Protein AF-A0A5A7QJN7-F1 (afdb_monomer_lite)

pLDDT: mean 82.33, std 23.65, range [30.86, 98.81]

Secondary structure (DSSP, 8-state):
---------------PPPP-PPPPP----------------------PPP--EEETTEEESSS-EE-SSGGGSSHHHHHHHHHTT-SEEEEEEE-S--TT----SS-EEEEESSGGG-TTSPEEEEEE---S--S-HHHHHHHHHHHHHH-TTSEEEEEE---S-HHHHHHHHHHHHTTT-

InterPro domains:
  IPR013785 Aldolase-type TIM barrel [G3DSA:3.20.20.70] (51-181)

Sequence (181 aa):
MASLKLTTQISTSAAEFPAAGPRRRPNFGGPGKNRVGFRVYATQPDAGPDLSVTVNGLKMPNPFVIGSGPPGTNYKVMKRAFDDGWGAVIAKTVSLDAEKVINVTPRYAKLRAEANGSALGQVIGWQNIELISDRPLETMLKEFKQLKEEYPDRILIASIMEEYNKAAWEELIDRVEQTGV

Radius of gyration: 26.99 Å; chains: 1; bounding box: 65×85×47 Å

Structure (mmCIF, N/CA/C/O backbone):
data_AF-A0A5A7QJN7-F1
#
_entry.id   AF-A0A5A7QJN7-F1
#
loop_
_atom_site.group_PDB
_atom_site.id
_atom_site.type_symbol
_atom_site.label_atom_id
_atom_site.label_alt_id
_atom_site.label_comp_id
_atom_site.label_asym_id
_atom_site.label_entity_id
_atom_site.label_seq_id
_atom_site.pdbx_PDB_ins_code
_atom_site.Cartn_x
_atom_site.Cartn_y
_atom_site.Cartn_z
_atom_site.occupancy
_atom_site.B_iso_or_equiv
_atom_site.auth_seq_id
_atom_site.auth_comp_id
_atom_site.auth_asym_id
_atom_site.auth_atom_id
_atom_site.pdbx_PDB_model_num
ATOM 1 N N . MET A 1 1 ? 2.430 -69.186 -2.163 1.00 37.12 1 MET A N 1
ATOM 2 C CA . MET A 1 1 ? 2.216 -68.002 -1.301 1.00 37.12 1 MET A CA 1
ATOM 3 C C . MET A 1 1 ? 1.382 -66.981 -2.059 1.00 37.12 1 MET A C 1
ATOM 5 O O . MET A 1 1 ? 1.346 -67.043 -3.279 1.00 37.12 1 MET A O 1
ATOM 9 N N . ALA A 1 2 ? 0.655 -66.154 -1.313 1.00 33.41 2 ALA A N 1
ATOM 10 C CA . ALA A 1 2 ? -0.601 -65.498 -1.665 1.00 33.41 2 ALA A CA 1
ATOM 11 C C . ALA A 1 2 ? -0.607 -64.589 -2.911 1.00 33.41 2 ALA A C 1
ATOM 13 O O . ALA A 1 2 ? 0.300 -63.796 -3.141 1.00 33.41 2 ALA A O 1
ATOM 14 N N . SER A 1 3 ? -1.725 -64.673 -3.636 1.00 31.39 3 SER A N 1
ATOM 15 C CA . SER A 1 3 ? -2.252 -63.669 -4.561 1.00 31.39 3 SER A CA 1
ATOM 16 C C . SER A 1 3 ? -3.197 -62.750 -3.788 1.00 31.39 3 SER A C 1
ATOM 18 O O . SER A 1 3 ? -4.095 -63.253 -3.117 1.00 31.39 3 SER A O 1
ATOM 20 N N . LEU A 1 4 ? -3.062 -61.433 -3.944 1.00 30.86 4 LEU A N 1
ATOM 21 C CA . LEU A 1 4 ? -4.115 -60.473 -3.614 1.00 30.86 4 LEU A CA 1
ATOM 22 C C . LEU A 1 4 ? -4.097 -59.358 -4.672 1.00 30.86 4 LEU A C 1
ATOM 24 O O . LEU A 1 4 ? -3.187 -58.534 -4.709 1.00 30.86 4 LEU A O 1
ATOM 28 N N . LYS A 1 5 ? -5.083 -59.372 -5.575 1.00 31.92 5 LYS A N 1
ATOM 29 C CA . LYS A 1 5 ? -5.367 -58.274 -6.506 1.00 31.92 5 LYS A CA 1
ATOM 30 C C . LYS A 1 5 ? -6.444 -57.405 -5.862 1.00 31.92 5 LYS A C 1
ATOM 32 O O . LYS A 1 5 ? -7.541 -57.892 -5.608 1.00 31.92 5 LYS A O 1
ATOM 37 N N . LEU A 1 6 ? -6.115 -56.148 -5.578 1.00 35.72 6 LEU A N 1
ATOM 38 C CA . LEU A 1 6 ? -7.054 -55.170 -5.040 1.00 35.72 6 LEU A CA 1
ATOM 39 C C . LEU A 1 6 ? -7.879 -54.593 -6.201 1.00 35.72 6 LEU A C 1
ATOM 41 O O . LEU A 1 6 ? -7.346 -53.925 -7.085 1.00 35.72 6 LEU A O 1
ATOM 45 N N . THR A 1 7 ? -9.171 -54.905 -6.223 1.00 35.00 7 THR A N 1
ATOM 46 C CA . THR A 1 7 ? -10.152 -54.333 -7.148 1.00 35.00 7 THR A CA 1
ATOM 47 C C . THR A 1 7 ? -10.656 -53.019 -6.561 1.00 35.00 7 THR A C 1
ATOM 49 O O . THR A 1 7 ? -11.400 -53.029 -5.584 1.00 35.00 7 THR A O 1
ATOM 52 N N . THR A 1 8 ? -10.272 -51.884 -7.141 1.00 37.50 8 THR A N 1
ATOM 53 C CA . THR A 1 8 ? -10.861 -50.590 -6.775 1.00 37.50 8 THR A CA 1
ATOM 54 C C . THR A 1 8 ? -12.151 -50.398 -7.568 1.00 37.50 8 THR A C 1
ATOM 56 O O . THR A 1 8 ? -12.127 -50.247 -8.788 1.00 37.50 8 THR A O 1
ATOM 59 N N . GLN A 1 9 ? -13.288 -50.448 -6.871 1.00 33.81 9 GLN A N 1
ATOM 60 C CA . GLN A 1 9 ? -14.601 -50.104 -7.411 1.00 33.81 9 GLN A CA 1
ATOM 61 C C . GLN A 1 9 ? -14.647 -48.606 -7.734 1.00 33.81 9 GLN A C 1
ATOM 63 O O . GLN A 1 9 ? -14.519 -47.762 -6.849 1.00 33.81 9 GLN A O 1
ATOM 68 N N . ILE A 1 10 ? -14.848 -48.278 -9.008 1.00 36.16 10 ILE A N 1
ATOM 69 C CA . ILE A 1 10 ? -15.217 -46.931 -9.441 1.00 36.16 10 ILE A CA 1
ATOM 70 C C . ILE A 1 10 ? -16.722 -46.798 -9.200 1.00 36.16 10 ILE A C 1
ATOM 72 O O . ILE A 1 10 ? -17.525 -47.424 -9.887 1.00 36.16 10 ILE A O 1
ATOM 76 N N . SER A 1 11 ? -17.097 -46.010 -8.193 1.00 35.62 11 SER A N 1
ATOM 77 C CA . SER A 1 11 ? -18.480 -45.586 -7.975 1.00 35.62 11 SER A CA 1
ATOM 78 C C . SER A 1 11 ? -18.872 -44.615 -9.088 1.00 35.62 11 SER A C 1
ATOM 80 O O . SER A 1 11 ? -18.488 -43.446 -9.082 1.00 35.62 11 SER A O 1
ATOM 82 N N . THR A 1 12 ? -19.595 -45.106 -10.089 1.00 33.28 12 THR A N 1
ATOM 83 C CA . THR A 1 12 ? -20.305 -44.262 -11.050 1.00 33.28 12 THR A CA 1
ATOM 84 C C . THR A 1 12 ? -21.588 -43.773 -10.383 1.00 33.28 12 THR A C 1
ATOM 86 O O . THR A 1 12 ? -22.550 -44.537 -10.287 1.00 33.28 12 THR A O 1
ATOM 89 N N . SER A 1 13 ? -21.632 -42.521 -9.916 1.00 35.41 13 SER A N 1
ATOM 90 C CA . SER A 1 13 ? -22.917 -41.906 -9.582 1.00 35.41 13 SER A CA 1
ATOM 91 C C . SER A 1 13 ? -23.649 -41.597 -10.890 1.00 35.41 13 SER A C 1
ATOM 93 O O . SER A 1 13 ? -23.245 -40.756 -11.693 1.00 35.41 13 SER A O 1
ATOM 95 N N . ALA A 1 14 ? -24.701 -42.365 -11.155 1.00 34.69 14 ALA A N 1
ATOM 96 C CA . ALA A 1 14 ? -25.611 -42.107 -12.253 1.00 34.69 14 ALA A CA 1
ATOM 97 C C . ALA A 1 14 ? -26.453 -40.870 -11.907 1.00 34.69 14 ALA A C 1
ATOM 99 O O . ALA A 1 14 ? -27.095 -40.823 -10.860 1.00 34.69 14 ALA A O 1
ATOM 100 N N . ALA A 1 15 ? -26.442 -39.862 -12.778 1.00 34.09 15 ALA A N 1
ATOM 101 C CA . ALA A 1 15 ? -27.412 -38.779 -12.718 1.00 34.09 15 ALA A CA 1
ATOM 102 C C . ALA A 1 15 ? -28.758 -39.305 -13.243 1.00 34.09 15 ALA A C 1
ATOM 104 O O . ALA A 1 15 ? -28.885 -39.619 -14.428 1.00 34.09 15 ALA A O 1
ATOM 105 N N . GLU A 1 16 ? -29.752 -39.426 -12.367 1.00 34.56 16 GLU A N 1
ATOM 106 C CA . GLU A 1 16 ? -31.128 -39.734 -12.759 1.00 34.56 16 GLU A CA 1
ATOM 107 C C . GLU A 1 16 ? -31.794 -38.486 -13.357 1.00 34.56 16 GLU A C 1
ATOM 109 O O . GLU A 1 16 ? -31.852 -37.422 -12.738 1.00 34.56 16 GLU A O 1
ATOM 114 N N . PHE A 1 17 ? -32.304 -38.617 -14.582 1.00 35.06 17 PHE A N 1
ATOM 115 C CA . PHE A 1 17 ? -33.109 -37.592 -15.245 1.00 35.06 17 PHE A CA 1
ATOM 116 C C . PHE A 1 17 ? -34.600 -37.866 -14.988 1.00 35.06 17 PHE A C 1
ATOM 118 O O . PHE A 1 17 ? -35.046 -38.995 -15.208 1.00 35.06 17 PHE A O 1
ATOM 125 N N . PRO A 1 18 ? -35.406 -36.871 -14.572 1.00 41.00 18 PRO A N 1
ATOM 126 C CA . PRO A 1 18 ? -36.831 -37.082 -14.355 1.00 41.00 18 PRO A CA 1
ATOM 127 C C . PRO A 1 18 ? -37.564 -37.346 -15.679 1.00 41.00 18 PRO A C 1
ATOM 129 O O . PRO A 1 18 ? -37.293 -36.720 -16.707 1.00 41.00 18 PRO A O 1
ATOM 132 N N . ALA A 1 19 ? -38.513 -38.283 -15.632 1.00 39.78 19 ALA A N 1
ATOM 133 C CA . ALA A 1 19 ? -39.327 -38.714 -16.761 1.00 39.78 19 ALA A CA 1
ATOM 134 C C . ALA A 1 19 ? -40.114 -37.551 -17.399 1.00 39.78 19 ALA A C 1
ATOM 136 O O . ALA A 1 19 ? -40.720 -36.722 -16.718 1.00 39.78 19 ALA A O 1
ATOM 137 N N . ALA A 1 20 ? -40.118 -37.511 -18.732 1.00 41.41 20 ALA A N 1
ATOM 138 C CA . ALA A 1 20 ? -40.787 -36.486 -19.521 1.00 41.41 20 ALA A CA 1
ATOM 139 C C . ALA A 1 20 ? -42.322 -36.606 -19.435 1.00 41.41 20 ALA A C 1
ATOM 141 O O . ALA A 1 20 ? -42.915 -37.539 -19.974 1.00 41.41 20 ALA A O 1
ATOM 142 N N . GLY A 1 21 ? -42.968 -35.624 -18.800 1.00 48.91 21 GLY A N 1
ATOM 143 C CA . GLY A 1 21 ? -44.409 -35.379 -18.921 1.00 48.91 21 GLY A CA 1
ATOM 144 C C . GLY A 1 21 ? -44.802 -34.830 -20.307 1.00 48.91 21 GLY A C 1
ATOM 145 O O . GLY A 1 21 ? -43.936 -34.432 -21.094 1.00 48.91 21 GLY A O 1
ATOM 146 N N . PRO A 1 22 ? -46.103 -34.811 -20.649 1.00 36.31 22 PRO A N 1
ATOM 147 C CA . PRO A 1 22 ? -46.563 -34.610 -22.020 1.00 36.31 22 PRO A CA 1
ATOM 148 C C . PRO A 1 22 ? -46.266 -33.198 -22.550 1.00 36.31 22 PRO A C 1
ATOM 150 O O . PRO A 1 22 ? -46.499 -32.184 -21.891 1.00 36.31 22 PRO A O 1
ATOM 153 N N . ARG A 1 23 ? -45.764 -33.149 -23.791 1.00 42.75 23 ARG A N 1
ATOM 154 C CA . ARG A 1 23 ? -45.355 -31.939 -24.522 1.00 42.75 23 ARG A CA 1
ATOM 155 C C . ARG A 1 23 ? -46.534 -30.983 -24.762 1.00 42.75 23 ARG A C 1
ATOM 157 O O . ARG A 1 23 ? -47.451 -31.320 -25.505 1.00 42.75 23 ARG A O 1
ATOM 164 N N . ARG A 1 24 ? -46.439 -29.742 -24.271 1.00 41.53 24 ARG A N 1
ATOM 165 C CA . ARG A 1 24 ? -47.159 -28.580 -24.831 1.00 41.53 24 ARG A CA 1
ATOM 166 C C . ARG A 1 24 ? -46.193 -27.757 -25.698 1.00 41.53 24 ARG A C 1
ATOM 168 O O . ARG A 1 24 ? -45.087 -27.457 -25.262 1.00 41.53 24 ARG A O 1
ATOM 175 N N . ARG A 1 25 ? -46.591 -27.416 -26.930 1.00 35.88 25 ARG A N 1
ATOM 176 C CA . ARG A 1 25 ? -45.898 -26.456 -27.823 1.00 35.88 25 ARG A CA 1
ATOM 177 C C . ARG A 1 25 ? -46.618 -25.085 -27.779 1.00 35.88 25 ARG A C 1
ATOM 179 O O . ARG A 1 25 ? -47.750 -25.041 -27.309 1.00 35.88 25 ARG A O 1
ATOM 186 N N . PRO A 1 26 ? -46.046 -24.004 -28.336 1.00 42.78 26 PRO A N 1
ATOM 187 C CA . PRO A 1 26 ? -45.003 -23.170 -27.740 1.00 42.78 26 PRO A CA 1
ATOM 188 C C . PRO A 1 26 ? -45.493 -21.711 -27.594 1.00 42.78 26 PRO A C 1
ATOM 190 O O . PRO A 1 26 ? -46.458 -21.317 -28.241 1.00 42.78 26 PRO A O 1
ATOM 193 N N . ASN A 1 27 ? -44.812 -20.874 -26.808 1.00 35.62 27 ASN A N 1
ATOM 194 C CA . ASN A 1 27 ? -44.996 -19.423 -26.912 1.00 35.62 27 ASN A CA 1
ATOM 195 C C . ASN A 1 27 ? -43.649 -18.780 -27.258 1.00 35.62 27 ASN A C 1
ATOM 197 O O . ASN A 1 27 ? -42.693 -18.885 -26.491 1.00 35.62 27 ASN A O 1
ATOM 201 N N . PHE A 1 28 ? -43.557 -18.187 -28.449 1.00 39.84 28 PHE A N 1
ATOM 202 C CA . PHE A 1 28 ? -42.361 -17.505 -28.941 1.00 39.84 28 PHE A CA 1
ATOM 203 C C . PHE A 1 28 ? -42.322 -16.078 -28.374 1.00 39.84 28 PHE A C 1
ATOM 205 O O . PHE A 1 28 ? -42.851 -15.147 -28.973 1.00 39.84 28 PHE A O 1
ATOM 212 N N . GLY A 1 29 ? -41.701 -15.917 -27.203 1.00 34.47 29 GLY A N 1
ATOM 213 C CA . GLY A 1 29 ? -41.246 -14.626 -26.676 1.00 34.47 29 GLY A CA 1
ATOM 214 C C . GLY A 1 29 ? -39.740 -14.461 -26.910 1.00 34.47 29 GLY A C 1
ATOM 215 O O . GLY A 1 29 ? -39.003 -15.435 -26.785 1.00 34.47 29 GLY A O 1
ATOM 216 N N . GLY A 1 30 ? -39.309 -13.255 -27.298 1.00 40.28 30 GLY A N 1
ATOM 217 C CA . GLY A 1 30 ? -37.960 -12.906 -27.776 1.00 40.28 30 GLY A CA 1
ATOM 218 C C . GLY A 1 30 ? -36.770 -13.222 -26.847 1.00 40.28 30 GLY A C 1
ATOM 219 O O . GLY A 1 30 ? -36.942 -13.739 -25.744 1.00 40.28 30 GLY A O 1
ATOM 220 N N . PRO A 1 31 ? -35.529 -12.926 -27.284 1.00 39.84 31 PRO A N 1
ATOM 221 C CA . PRO A 1 31 ? -34.318 -13.447 -26.662 1.00 39.84 31 PRO A CA 1
ATOM 222 C C . PRO A 1 31 ? -34.024 -12.729 -25.337 1.00 39.84 31 PRO A C 1
ATOM 224 O O . PRO A 1 31 ? -33.272 -11.758 -25.276 1.00 39.84 31 PRO A O 1
ATOM 227 N N . GLY A 1 32 ? -34.606 -13.229 -24.248 1.00 43.62 32 GLY A N 1
ATOM 228 C CA . GLY A 1 32 ? -34.126 -12.957 -22.901 1.00 43.62 32 GLY A CA 1
ATOM 229 C C . GLY A 1 32 ? -32.752 -13.599 -22.731 1.00 43.62 32 GLY A C 1
ATOM 230 O O . GLY A 1 32 ? -32.590 -14.803 -22.933 1.00 43.62 32 GLY A O 1
ATOM 231 N N . LYS A 1 33 ? -31.738 -12.801 -22.382 1.00 47.12 33 LYS A N 1
ATOM 232 C CA . LYS A 1 33 ? -30.418 -13.306 -21.988 1.00 47.12 33 LYS A CA 1
ATOM 233 C C . LYS A 1 33 ? -30.580 -14.131 -20.709 1.00 47.12 33 LYS A C 1
ATOM 235 O O . LYS A 1 33 ? -30.495 -13.589 -19.611 1.00 47.12 33 LYS A O 1
ATOM 240 N N . ASN A 1 34 ? -30.813 -15.432 -20.851 1.00 44.09 34 ASN A N 1
ATOM 241 C CA . ASN A 1 34 ? -30.779 -16.376 -19.742 1.00 44.09 34 ASN A CA 1
ATOM 242 C C . ASN A 1 34 ? -29.347 -16.433 -19.204 1.00 44.09 34 ASN A C 1
ATOM 244 O O . ASN A 1 34 ? -28.509 -17.194 -19.683 1.00 44.09 34 ASN A O 1
ATOM 248 N N . ARG A 1 35 ? -29.047 -15.596 -18.208 1.00 56.72 35 ARG A N 1
ATOM 249 C CA . ARG A 1 35 ? -27.878 -15.788 -17.354 1.00 56.72 35 ARG A CA 1
ATOM 250 C C . ARG A 1 35 ? -28.150 -17.028 -16.513 1.00 56.72 35 ARG A C 1
ATOM 252 O O . ARG A 1 35 ? -28.858 -16.964 -15.513 1.00 56.72 35 ARG A O 1
ATOM 259 N N . VAL A 1 36 ? -27.622 -18.163 -16.956 1.00 62.94 36 VAL A N 1
ATOM 260 C CA . VAL A 1 36 ? -27.607 -19.397 -16.169 1.00 62.94 36 VAL A CA 1
ATOM 261 C C . VAL A 1 36 ? -26.672 -19.156 -14.983 1.00 62.94 36 VAL A C 1
ATOM 263 O O . VAL A 1 36 ? -25.453 -19.173 -15.128 1.00 62.94 36 VAL A O 1
ATOM 266 N N . GLY A 1 37 ? -27.242 -18.835 -13.823 1.00 56.62 37 GLY A N 1
ATOM 267 C CA . GLY A 1 37 ? -26.495 -18.724 -12.577 1.00 56.62 37 GLY A CA 1
ATOM 268 C C . GLY A 1 37 ? -26.244 -20.117 -12.014 1.00 56.62 37 GLY A C 1
ATOM 269 O O . GLY A 1 37 ? -27.183 -20.781 -11.584 1.00 56.62 37 GLY A O 1
ATOM 270 N N . PHE A 1 38 ? -24.991 -20.570 -12.012 1.00 70.19 38 PHE A N 1
ATOM 271 C CA . PHE A 1 38 ? -24.611 -21.733 -11.215 1.00 70.19 38 PHE A CA 1
ATOM 272 C C . PHE A 1 38 ? -24.648 -21.343 -9.738 1.00 70.19 38 PHE A C 1
ATOM 274 O O . PHE A 1 38 ? -23.997 -20.386 -9.319 1.00 70.19 38 PHE A O 1
ATOM 281 N N . ARG A 1 39 ? -25.429 -22.077 -8.946 1.00 67.56 39 ARG A N 1
ATOM 282 C CA . ARG A 1 39 ? -25.455 -21.923 -7.494 1.00 67.56 39 ARG A CA 1
ATOM 283 C C . ARG A 1 39 ? -24.328 -22.782 -6.933 1.00 67.56 39 ARG A C 1
ATOM 285 O O . ARG A 1 39 ? -24.390 -24.005 -7.015 1.00 67.56 39 ARG A O 1
ATOM 292 N N . VAL A 1 40 ? -23.278 -22.142 -6.427 1.00 69.06 40 VAL A N 1
ATOM 293 C CA . VAL A 1 40 ? -22.236 -22.837 -5.666 1.00 69.06 40 VAL A CA 1
ATOM 294 C C . VAL A 1 40 ? -22.859 -23.226 -4.331 1.00 69.06 40 VAL A C 1
ATOM 296 O O . VAL A 1 40 ? -23.202 -22.363 -3.526 1.00 69.06 40 VAL A O 1
ATOM 299 N N . TYR A 1 41 ? -23.064 -24.522 -4.124 1.00 55.75 41 TYR A N 1
ATOM 300 C CA . TYR A 1 41 ? -23.453 -25.056 -2.828 1.00 55.75 41 TYR A CA 1
ATOM 301 C C . TYR A 1 41 ? -22.170 -25.348 -2.059 1.00 55.75 41 TYR A C 1
ATOM 303 O O . TYR A 1 41 ? -21.500 -26.343 -2.326 1.00 55.75 41 TYR A O 1
ATOM 311 N N . ALA A 1 42 ? -21.813 -24.470 -1.125 1.00 61.47 42 ALA A N 1
ATOM 312 C CA . ALA A 1 42 ? -20.940 -24.891 -0.044 1.00 61.47 42 ALA A CA 1
ATOM 313 C C . ALA A 1 42 ? -21.750 -25.887 0.801 1.00 61.47 42 ALA A C 1
ATOM 315 O O . ALA A 1 42 ? -22.835 -25.553 1.284 1.00 61.47 42 ALA A O 1
ATOM 316 N N . THR A 1 43 ? -21.259 -27.120 0.943 1.00 60.47 43 THR A N 1
ATOM 317 C CA . THR A 1 43 ? -21.636 -27.973 2.079 1.00 60.47 43 THR A CA 1
ATOM 318 C C . THR A 1 43 ? -21.453 -27.149 3.351 1.00 60.47 43 THR A C 1
ATOM 320 O O . THR A 1 43 ? -20.578 -26.283 3.358 1.00 60.47 43 THR A O 1
ATOM 323 N N . GLN A 1 44 ? -22.313 -27.340 4.362 1.00 58.88 44 GLN A N 1
ATOM 324 C CA . GLN A 1 44 ? -22.310 -26.521 5.583 1.00 58.88 44 GLN A CA 1
ATOM 325 C C . GLN A 1 44 ? -20.882 -26.171 6.014 1.00 58.88 44 GLN A C 1
ATOM 327 O O . GLN A 1 44 ? -20.025 -27.056 5.960 1.00 58.88 44 GLN A O 1
ATOM 332 N N . PRO A 1 45 ? -20.610 -24.912 6.399 1.00 58.25 45 PRO A N 1
ATOM 333 C CA . PRO A 1 45 ? -19.299 -24.554 6.887 1.00 58.25 45 PRO A CA 1
ATOM 334 C C . PRO A 1 45 ? -19.105 -25.307 8.201 1.00 58.25 45 PRO A C 1
ATOM 336 O O . PRO A 1 45 ? -19.504 -24.830 9.260 1.00 58.25 45 PRO A O 1
ATOM 339 N N . ASP A 1 46 ? -18.488 -26.486 8.143 1.00 59.19 46 ASP A N 1
ATOM 340 C CA . ASP A 1 46 ? -17.615 -26.896 9.228 1.00 59.19 46 ASP A CA 1
ATOM 341 C C . ASP A 1 46 ? -16.726 -25.679 9.456 1.00 59.19 46 ASP A C 1
ATOM 343 O O . ASP A 1 46 ? -16.105 -25.197 8.502 1.00 59.19 46 ASP A O 1
ATOM 347 N N . ALA A 1 47 ? -16.806 -25.085 10.650 1.00 70.62 47 ALA A N 1
ATOM 348 C CA . ALA A 1 47 ? -16.059 -23.884 10.977 1.00 70.62 47 ALA A CA 1
ATOM 349 C C . ALA A 1 47 ? -14.594 -24.177 10.655 1.00 70.62 47 ALA A C 1
ATOM 351 O O . ALA A 1 47 ? -13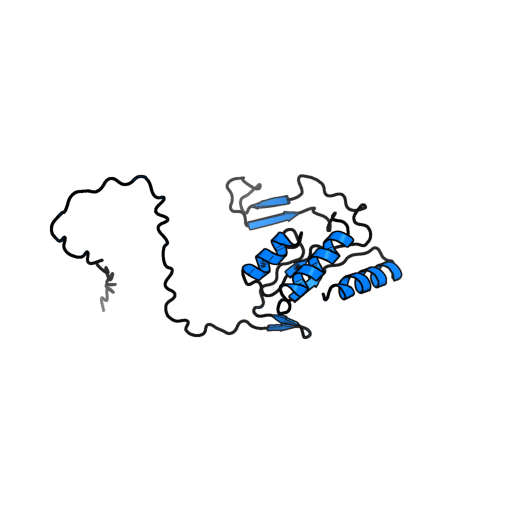.940 -24.951 11.356 1.00 70.62 47 ALA A O 1
ATOM 352 N N . GLY A 1 48 ? -14.132 -23.654 9.515 1.00 78.25 48 GLY A N 1
ATOM 353 C CA . GLY A 1 48 ? -12.775 -23.865 9.048 1.00 78.25 48 GLY A CA 1
ATOM 354 C C . GLY A 1 48 ? -11.790 -23.392 10.114 1.00 78.25 48 GLY A C 1
ATOM 355 O O . GLY A 1 48 ? -12.187 -22.723 11.072 1.00 78.25 48 GLY A O 1
ATOM 356 N N . PRO A 1 49 ? -10.501 -23.724 9.974 1.00 91.81 49 PRO A N 1
ATOM 357 C CA . PRO A 1 49 ? -9.512 -23.243 10.926 1.00 91.81 49 PRO A CA 1
ATOM 358 C C . PRO A 1 49 ? -9.596 -21.716 11.056 1.00 91.81 49 PRO A C 1
ATOM 360 O O . PRO A 1 49 ? -9.697 -21.011 10.049 1.00 91.81 49 PRO A O 1
ATOM 363 N N . ASP A 1 50 ? -9.556 -21.214 12.292 1.00 94.88 50 ASP A N 1
ATOM 364 C CA . ASP A 1 50 ? -9.414 -19.783 12.544 1.00 94.88 50 ASP A CA 1
ATOM 365 C C . ASP A 1 50 ? -8.038 -19.342 12.033 1.00 94.88 50 ASP A C 1
ATOM 367 O O . ASP A 1 50 ? -7.004 -19.847 12.475 1.00 94.88 50 ASP A O 1
ATOM 371 N N . LEU A 1 51 ? -8.037 -18.440 11.054 1.00 96.31 51 LEU A N 1
ATOM 372 C CA . LEU A 1 51 ? -6.822 -17.888 10.462 1.00 96.31 51 LEU A CA 1
ATOM 373 C C . LEU A 1 51 ? -6.452 -16.531 11.066 1.00 96.31 51 LEU A C 1
ATOM 375 O O . LEU A 1 51 ? -5.472 -15.933 10.625 1.00 96.31 51 LEU A O 1
ATOM 379 N N . SER A 1 52 ? -7.212 -16.017 12.034 1.00 97.06 52 SER A N 1
ATOM 380 C CA . SER A 1 52 ? -6.958 -14.700 12.604 1.00 97.06 52 SER A CA 1
ATOM 381 C C . SER A 1 52 ? -5.587 -14.623 13.274 1.00 97.06 52 SER A C 1
ATOM 383 O O . SER A 1 52 ? -5.083 -15.574 13.874 1.00 97.06 52 SER A O 1
ATOM 385 N N . VAL A 1 53 ? -4.947 -13.463 13.141 1.00 97.81 53 VAL A N 1
ATOM 386 C CA . VAL A 1 53 ? -3.607 -13.217 13.679 1.00 97.81 53 VAL A CA 1
ATOM 387 C C . VAL A 1 53 ? -3.531 -11.835 14.306 1.00 97.81 53 VAL A C 1
ATOM 389 O O . VAL A 1 53 ? -4.200 -10.896 13.875 1.00 97.81 53 VAL A O 1
ATOM 392 N N . THR A 1 54 ? -2.692 -11.705 15.332 1.00 98.06 54 THR A N 1
ATOM 393 C CA . THR A 1 54 ? -2.328 -10.411 15.915 1.00 98.06 54 THR A CA 1
ATOM 394 C C . THR A 1 54 ? -0.822 -10.227 15.821 1.00 98.06 54 THR A C 1
ATOM 396 O O . THR A 1 54 ? -0.073 -11.047 16.348 1.00 98.06 54 THR A O 1
ATOM 399 N N . VAL A 1 55 ? -0.375 -9.150 15.175 1.00 96.62 55 VAL A N 1
ATOM 400 C CA . VAL A 1 55 ? 1.050 -8.809 15.038 1.00 96.62 55 VAL A CA 1
ATOM 401 C C . VAL A 1 55 ? 1.232 -7.354 15.444 1.00 96.62 55 VAL A C 1
ATOM 403 O O . VAL A 1 55 ? 0.571 -6.481 14.897 1.00 96.62 55 VAL A O 1
ATOM 406 N N . ASN A 1 56 ? 2.094 -7.083 16.427 1.00 95.25 56 ASN A N 1
ATOM 407 C CA . ASN A 1 56 ? 2.353 -5.731 16.949 1.00 95.25 56 ASN A CA 1
ATOM 408 C C . ASN A 1 56 ? 1.075 -4.952 17.339 1.00 95.25 56 ASN A C 1
ATOM 410 O O . ASN A 1 56 ? 0.997 -3.743 17.163 1.00 95.25 56 ASN A O 1
ATOM 414 N N . GLY A 1 57 ? 0.048 -5.651 17.837 1.00 96.25 57 GLY A N 1
ATOM 415 C CA . GLY A 1 57 ? -1.250 -5.060 18.192 1.00 96.25 57 GLY A CA 1
ATOM 416 C C . GLY A 1 57 ? -2.249 -4.933 17.033 1.00 96.25 57 GLY A C 1
ATOM 417 O O . GLY A 1 57 ? -3.430 -4.703 17.284 1.00 96.25 57 GLY A O 1
ATOM 418 N N . LEU A 1 58 ? -1.823 -5.161 15.787 1.00 96.31 58 LEU A N 1
ATOM 419 C CA . LEU A 1 58 ? -2.687 -5.167 14.606 1.00 96.31 58 LEU A CA 1
ATOM 420 C C . LEU A 1 58 ? -3.406 -6.512 14.497 1.00 96.31 58 LEU A C 1
ATOM 422 O O . LEU A 1 58 ? -2.760 -7.553 14.357 1.00 96.31 58 LEU A O 1
ATOM 426 N N . LYS A 1 59 ? -4.739 -6.493 14.559 1.00 97.69 59 LYS A N 1
ATOM 427 C CA . LYS A 1 59 ? -5.585 -7.686 14.426 1.00 97.69 59 LYS A CA 1
ATOM 428 C C . LYS A 1 59 ? -6.041 -7.829 12.979 1.00 97.69 59 LYS A C 1
ATOM 430 O O . LYS A 1 59 ? -6.691 -6.932 12.455 1.00 97.69 59 LYS A O 1
ATOM 435 N N . MET A 1 60 ? -5.717 -8.954 12.350 1.00 97.50 60 MET A N 1
ATOM 436 C CA . MET A 1 60 ? -6.089 -9.260 10.968 1.00 97.50 60 MET A CA 1
ATOM 437 C C . MET A 1 60 ? -6.963 -10.521 10.926 1.00 97.50 60 MET A C 1
ATOM 439 O O . MET A 1 60 ? -6.697 -11.464 11.676 1.00 97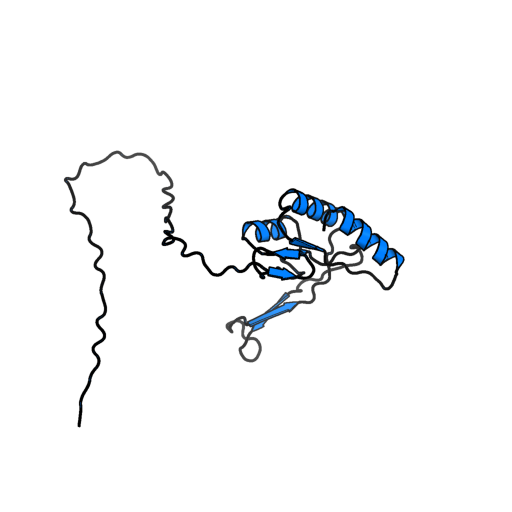.50 60 MET A O 1
ATOM 443 N N . PRO A 1 61 ? -7.981 -10.583 10.046 1.00 96.19 61 PRO A N 1
ATOM 444 C CA . PRO A 1 61 ? -8.861 -11.752 9.932 1.00 96.19 61 PRO A CA 1
ATOM 445 C C . PRO A 1 61 ? -8.148 -12.990 9.364 1.00 96.19 61 PRO A C 1
ATOM 447 O O . PRO A 1 61 ? -8.652 -14.101 9.478 1.00 96.19 61 PRO A O 1
ATOM 450 N N . ASN A 1 62 ? -6.998 -12.794 8.715 1.00 97.25 62 ASN A N 1
ATOM 451 C CA . ASN A 1 62 ? -6.123 -13.827 8.169 1.00 97.25 62 ASN A CA 1
ATOM 452 C C . ASN A 1 62 ? -4.698 -13.252 7.984 1.00 97.25 62 ASN A C 1
ATOM 454 O O . ASN A 1 62 ? -4.544 -12.028 7.999 1.00 97.25 62 ASN A O 1
ATOM 458 N N . PRO A 1 63 ? -3.650 -14.078 7.792 1.00 97.06 63 PRO A N 1
ATOM 459 C CA . PRO A 1 63 ? -2.273 -13.595 7.676 1.00 97.06 63 PRO A CA 1
ATOM 460 C C . PRO A 1 63 ? -1.885 -13.167 6.249 1.00 97.06 63 PRO A C 1
ATOM 462 O O . PRO A 1 63 ? -0.708 -12.921 5.987 1.00 97.06 63 PRO A O 1
ATOM 465 N N . PHE A 1 64 ? -2.824 -13.125 5.297 1.00 97.81 64 PHE A N 1
ATOM 466 C CA . PHE A 1 64 ? -2.514 -12.821 3.902 1.00 97.81 64 PHE A CA 1
ATOM 467 C C . PHE A 1 64 ? -2.508 -11.311 3.677 1.00 97.81 64 PHE A C 1
ATOM 469 O O . PHE A 1 64 ? -3.537 -10.641 3.778 1.00 97.81 64 PHE A O 1
ATOM 476 N N . VAL A 1 65 ? -1.330 -10.780 3.353 1.00 97.94 65 VAL A N 1
ATOM 477 C CA . VAL A 1 65 ? -1.085 -9.341 3.226 1.00 97.94 65 VAL A CA 1
ATOM 478 C C . VAL A 1 65 ? -0.594 -9.013 1.822 1.00 97.94 65 VAL A C 1
ATOM 480 O O . VAL A 1 65 ? 0.335 -9.646 1.317 1.00 97.94 65 VAL A O 1
ATOM 483 N N . ILE A 1 66 ? -1.195 -8.003 1.194 1.00 97.94 66 ILE A N 1
ATOM 484 C CA . ILE A 1 66 ? -0.685 -7.448 -0.063 1.00 97.94 66 ILE A CA 1
ATOM 485 C C . ILE A 1 66 ? 0.612 -6.684 0.218 1.00 97.94 66 ILE A C 1
ATOM 487 O O . ILE A 1 66 ? 0.620 -5.750 1.016 1.00 97.94 66 ILE A O 1
ATOM 491 N N . GLY A 1 67 ? 1.699 -7.055 -0.461 1.00 97.44 67 GL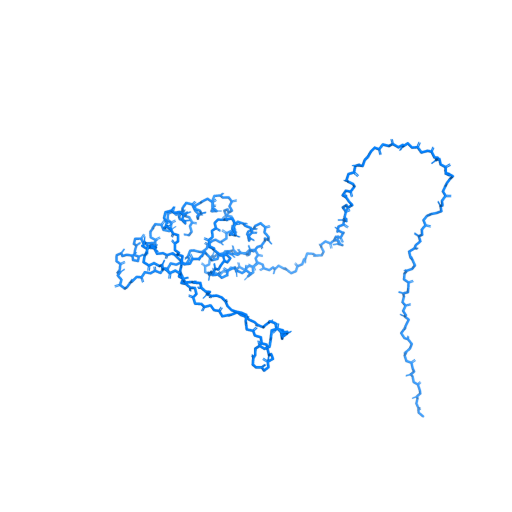Y A N 1
ATOM 492 C CA . GLY A 1 67 ? 2.964 -6.320 -0.399 1.00 97.44 67 GLY A CA 1
ATOM 493 C C . GLY A 1 67 ? 2.912 -4.969 -1.125 1.00 97.44 67 GLY A C 1
ATOM 494 O O . GLY A 1 67 ? 2.177 -4.815 -2.102 1.00 97.44 67 GLY A O 1
ATOM 495 N N . SER A 1 68 ? 3.746 -4.017 -0.686 1.00 97.62 68 SER A N 1
ATOM 496 C CA . SER A 1 68 ? 3.916 -2.719 -1.360 1.00 97.62 68 SER A CA 1
ATOM 497 C C . SER A 1 68 ? 4.432 -2.930 -2.786 1.00 97.62 68 SER A C 1
ATOM 499 O O . SER A 1 68 ? 5.543 -3.413 -3.002 1.00 97.62 68 SER A O 1
ATOM 501 N N . GLY A 1 69 ? 3.607 -2.596 -3.776 1.00 93.38 69 GLY A N 1
ATOM 502 C CA . GLY A 1 69 ? 3.873 -2.856 -5.189 1.00 93.38 69 GLY A CA 1
ATOM 503 C C . GLY A 1 69 ? 2.679 -2.477 -6.069 1.00 93.38 69 GLY A C 1
ATOM 504 O O . GLY A 1 69 ? 1.815 -1.719 -5.620 1.00 93.38 69 GLY A O 1
ATOM 505 N N . PRO A 1 70 ? 2.578 -3.011 -7.301 1.00 88.88 70 PRO A N 1
ATOM 506 C CA . PRO A 1 70 ? 1.459 -2.717 -8.202 1.00 88.88 70 PRO A CA 1
ATOM 507 C C . PRO A 1 70 ? 0.064 -2.923 -7.585 1.00 88.88 70 PRO A C 1
ATOM 509 O O . PRO A 1 70 ? -0.809 -2.085 -7.820 1.00 88.88 70 PRO A O 1
ATOM 512 N N . PRO A 1 71 ? -0.174 -3.956 -6.745 1.00 90.00 71 PRO A N 1
ATOM 513 C CA . PRO A 1 71 ? -1.470 -4.139 -6.090 1.00 90.00 71 PRO A CA 1
ATOM 514 C C . PRO A 1 71 ? -1.801 -3.119 -4.978 1.00 90.00 71 PRO A C 1
ATOM 516 O O . PRO A 1 71 ? -2.913 -3.131 -4.464 1.00 90.00 71 PRO A O 1
ATOM 519 N N . GLY A 1 72 ? -0.876 -2.219 -4.624 1.00 93.31 72 GLY A N 1
ATOM 520 C CA . GLY A 1 72 ? -1.068 -1.130 -3.655 1.00 93.31 72 GLY A CA 1
ATOM 521 C C . GLY A 1 72 ? -1.066 0.272 -4.281 1.00 93.31 72 GLY A C 1
ATOM 522 O O . GLY A 1 72 ? -0.890 1.256 -3.570 1.00 93.31 72 GLY A O 1
ATOM 523 N N . THR A 1 73 ? -1.187 0.391 -5.610 1.00 94.12 73 THR A N 1
ATOM 524 C CA . THR A 1 73 ? -0.889 1.646 -6.333 1.00 94.12 73 THR A CA 1
ATOM 525 C C . THR A 1 73 ? -1.970 2.731 -6.252 1.00 94.12 73 THR A C 1
ATOM 527 O O . THR A 1 73 ? -1.681 3.897 -6.525 1.00 94.12 73 THR A O 1
ATOM 530 N N . ASN A 1 74 ? -3.222 2.364 -5.962 1.00 96.69 74 ASN A N 1
ATOM 531 C CA . ASN A 1 74 ? -4.336 3.304 -5.836 1.00 96.69 74 ASN A CA 1
ATOM 532 C C . ASN A 1 74 ? -5.511 2.701 -5.061 1.00 96.69 74 ASN A C 1
ATOM 534 O O . ASN A 1 74 ? -5.627 1.478 -4.934 1.00 96.69 74 ASN A O 1
ATOM 538 N N . TYR A 1 75 ? -6.415 3.575 -4.622 1.00 98.06 75 TYR A N 1
ATOM 539 C CA . TYR A 1 75 ? -7.653 3.244 -3.919 1.00 98.06 75 TYR A CA 1
ATOM 540 C C . TYR A 1 75 ? -8.410 2.066 -4.530 1.00 98.06 75 TYR A C 1
ATOM 542 O O . TYR A 1 75 ? -8.780 1.147 -3.811 1.00 98.06 75 TYR A O 1
ATOM 550 N N . LYS A 1 76 ? -8.619 2.039 -5.853 1.00 97.69 76 LYS A N 1
ATOM 551 C CA . LYS A 1 76 ? -9.468 1.015 -6.488 1.00 97.69 76 LYS A CA 1
ATOM 552 C C . LYS A 1 76 ? -8.906 -0.391 -6.299 1.00 97.69 76 LYS A C 1
ATOM 554 O O . LYS A 1 76 ? -9.674 -1.320 -6.069 1.00 97.69 76 LYS A O 1
ATOM 559 N N . VAL A 1 77 ? -7.586 -0.550 -6.405 1.00 97.00 77 VAL A N 1
ATOM 560 C CA . VAL A 1 77 ? -6.937 -1.862 -6.257 1.00 97.00 77 VAL A CA 1
ATOM 561 C C . VAL A 1 77 ? -6.863 -2.268 -4.785 1.00 97.00 77 VAL A C 1
ATOM 563 O O . VAL A 1 77 ? -7.185 -3.406 -4.456 1.00 97.00 77 VAL A O 1
ATOM 566 N N . MET A 1 78 ? -6.538 -1.327 -3.894 1.00 98.06 78 MET A N 1
ATOM 567 C CA . MET A 1 78 ? -6.505 -1.580 -2.449 1.00 98.06 78 MET A CA 1
ATOM 568 C C . MET A 1 78 ? -7.896 -1.935 -1.900 1.00 98.06 78 MET A C 1
ATOM 570 O O . MET A 1 78 ? -8.051 -2.942 -1.214 1.00 98.06 78 MET A O 1
ATOM 574 N N . LYS A 1 79 ? -8.930 -1.178 -2.288 1.00 98.12 79 LYS A N 1
ATOM 575 C CA . LYS A 1 79 ? -10.336 -1.472 -1.982 1.00 98.12 79 LYS A CA 1
ATOM 576 C C . LYS A 1 79 ? -10.715 -2.873 -2.448 1.00 98.12 79 LYS A C 1
ATOM 578 O O . LYS A 1 79 ? -11.318 -3.638 -1.701 1.00 98.12 79 LYS A O 1
ATOM 583 N N . ARG A 1 80 ? -10.338 -3.222 -3.683 1.00 97.75 80 ARG A N 1
ATOM 584 C CA . ARG A 1 80 ? -10.637 -4.537 -4.247 1.00 97.75 80 ARG A CA 1
ATOM 585 C C . ARG A 1 80 ? -10.011 -5.663 -3.426 1.00 97.75 80 ARG A C 1
ATOM 587 O O . ARG A 1 80 ? -10.669 -6.675 -3.223 1.00 97.75 80 ARG A O 1
ATOM 594 N N . ALA A 1 81 ? -8.790 -5.483 -2.924 1.00 97.31 81 ALA A N 1
ATOM 595 C CA . ALA A 1 81 ? -8.166 -6.461 -2.040 1.00 97.31 81 ALA A CA 1
ATOM 596 C C . ALA A 1 81 ? -8.966 -6.647 -0.736 1.00 97.31 81 ALA A C 1
ATOM 598 O O . ALA A 1 81 ? -9.206 -7.780 -0.323 1.00 97.31 81 ALA A O 1
ATOM 599 N N . PHE A 1 82 ? -9.458 -5.571 -0.117 1.00 97.62 82 PHE A N 1
ATOM 600 C CA . PHE A 1 82 ? -10.329 -5.708 1.055 1.00 97.62 82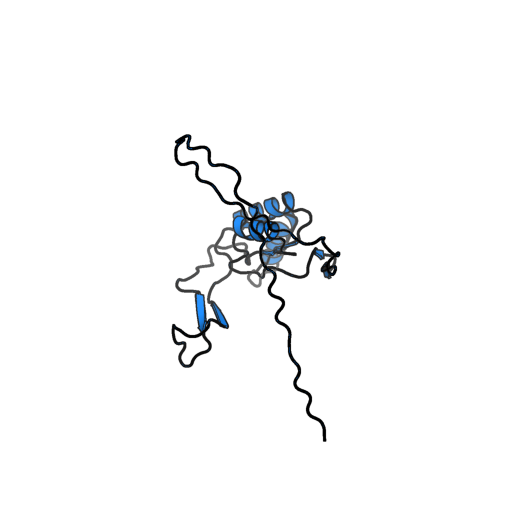 PHE A CA 1
ATOM 601 C C . PHE A 1 82 ? -11.671 -6.375 0.734 1.00 97.62 82 PHE A C 1
ATOM 603 O O . PHE A 1 82 ? -12.104 -7.236 1.503 1.00 97.62 82 PHE A O 1
ATOM 610 N N . ASP A 1 83 ? -12.290 -6.043 -0.404 1.00 97.56 83 ASP A N 1
ATOM 611 C CA . ASP A 1 83 ? -13.519 -6.695 -0.885 1.00 97.56 83 ASP A CA 1
ATOM 612 C C . ASP A 1 83 ? -13.315 -8.202 -1.135 1.00 97.56 83 ASP A C 1
ATOM 614 O O . ASP A 1 83 ? -14.210 -9.002 -0.871 1.00 97.56 83 ASP A O 1
ATOM 618 N N . ASP A 1 84 ? -12.129 -8.595 -1.609 1.00 97.00 84 ASP A N 1
ATOM 619 C CA . ASP A 1 84 ? -11.751 -9.992 -1.856 1.00 97.00 84 ASP A CA 1
ATOM 620 C C . ASP A 1 84 ? -11.285 -10.727 -0.574 1.00 97.00 84 ASP A C 1
ATOM 622 O O . ASP A 1 84 ? -10.953 -11.912 -0.627 1.00 97.00 84 ASP A O 1
ATOM 626 N N . GLY A 1 85 ? -11.285 -10.060 0.588 1.00 96.44 85 GLY A N 1
ATOM 627 C CA . GLY A 1 85 ? -11.035 -10.681 1.894 1.00 96.44 85 GLY A CA 1
ATOM 628 C C . GLY A 1 85 ? -9.568 -10.744 2.334 1.00 96.44 85 GLY A C 1
ATOM 629 O O . GLY A 1 85 ? -9.246 -11.497 3.258 1.00 96.44 85 GLY A O 1
ATOM 630 N N . TRP A 1 86 ? -8.674 -9.966 1.715 1.00 97.81 86 TRP A N 1
ATOM 631 C CA . TRP A 1 86 ? -7.281 -9.861 2.166 1.00 97.81 86 TRP A CA 1
ATOM 632 C C . TRP A 1 86 ? -7.199 -9.326 3.603 1.00 97.81 86 TRP A C 1
ATOM 634 O O . TRP A 1 86 ? -7.937 -8.413 3.981 1.00 97.81 86 TRP A O 1
ATOM 644 N N . GLY A 1 87 ? -6.295 -9.898 4.404 1.00 96.69 87 GLY A N 1
ATOM 645 C CA . GLY A 1 87 ? -6.134 -9.553 5.816 1.00 96.69 87 GLY A CA 1
ATOM 646 C C . GLY A 1 87 ? -5.592 -8.142 6.034 1.00 96.69 87 GLY A C 1
ATOM 647 O O . GLY A 1 87 ? -6.048 -7.440 6.937 1.00 96.69 87 GLY A O 1
ATOM 648 N N . ALA A 1 88 ? -4.666 -7.713 5.175 1.00 98.19 88 ALA A N 1
ATOM 649 C CA . ALA A 1 88 ? -4.156 -6.348 5.144 1.00 98.19 88 ALA A CA 1
ATOM 650 C C . ALA A 1 88 ? -3.643 -5.956 3.755 1.00 98.19 88 ALA A C 1
ATOM 652 O O . ALA A 1 88 ? -3.374 -6.805 2.897 1.00 98.19 88 ALA A O 1
ATOM 653 N N . VAL A 1 89 ? -3.454 -4.653 3.559 1.00 98.44 89 VAL A N 1
ATOM 654 C CA . VAL A 1 89 ? -2.833 -4.091 2.360 1.00 98.44 89 VAL A CA 1
ATOM 655 C C . VAL A 1 89 ? -1.708 -3.151 2.753 1.00 98.44 89 VAL A C 1
ATOM 657 O O . VAL A 1 89 ? -1.916 -2.240 3.550 1.00 98.44 89 VAL A O 1
ATOM 660 N N . ILE A 1 90 ? -0.527 -3.346 2.168 1.00 98.56 90 ILE A N 1
ATOM 661 C CA . ILE A 1 90 ? 0.557 -2.370 2.219 1.00 98.56 90 ILE A CA 1
ATOM 662 C C . ILE A 1 90 ? 0.473 -1.522 0.947 1.00 98.56 90 ILE A C 1
ATOM 664 O O . ILE A 1 90 ? 0.636 -2.029 -0.166 1.00 98.56 90 ILE A O 1
ATOM 668 N N . ALA A 1 91 ? 0.192 -0.230 1.105 1.00 98.44 91 ALA A N 1
ATOM 669 C CA . ALA A 1 91 ? 0.142 0.714 -0.001 1.00 98.44 91 ALA A CA 1
ATOM 670 C C . ALA A 1 91 ? 1.512 0.847 -0.679 1.00 98.44 91 ALA A C 1
ATOM 672 O O . ALA A 1 91 ? 2.554 0.676 -0.039 1.00 98.44 91 ALA A O 1
ATOM 673 N N . LYS A 1 92 ? 1.506 1.186 -1.974 1.00 98.06 92 LYS A N 1
ATOM 674 C CA . LYS A 1 92 ? 2.725 1.513 -2.720 1.00 98.06 92 LYS A CA 1
ATOM 675 C C . LYS A 1 92 ? 3.470 2.629 -1.991 1.00 98.06 92 LYS A C 1
ATOM 677 O O . LYS A 1 92 ? 2.851 3.589 -1.544 1.00 98.06 92 LYS A O 1
ATOM 682 N N . THR A 1 93 ? 4.788 2.491 -1.905 1.00 98.69 93 THR A N 1
ATOM 683 C CA . THR A 1 93 ? 5.655 3.434 -1.199 1.00 98.69 93 THR A CA 1
ATOM 684 C C . THR A 1 93 ? 5.439 4.870 -1.675 1.00 98.69 93 THR A C 1
ATOM 686 O O . THR A 1 93 ? 5.502 5.117 -2.879 1.00 98.69 93 THR A O 1
ATOM 689 N N . VAL A 1 94 ? 5.184 5.795 -0.749 1.00 98.56 94 VAL A N 1
ATOM 690 C CA . VAL A 1 94 ? 4.996 7.229 -1.023 1.00 98.56 94 VAL A CA 1
ATOM 691 C C . VAL A 1 94 ? 6.149 8.063 -0.458 1.00 98.56 94 VAL A C 1
ATOM 693 O O . VAL A 1 94 ? 6.807 7.646 0.496 1.00 98.56 94 VAL A O 1
ATOM 696 N N . SER A 1 95 ? 6.363 9.237 -1.045 1.00 98.44 95 SER A N 1
ATOM 697 C CA . SER A 1 95 ? 7.290 10.287 -0.603 1.00 98.44 95 SER A CA 1
ATOM 698 C C . SER A 1 95 ? 6.572 11.643 -0.618 1.00 98.44 95 SER A C 1
ATOM 700 O O . SER A 1 95 ? 5.493 11.769 -1.204 1.00 98.44 95 SER A O 1
ATOM 702 N N . LEU A 1 96 ? 7.153 12.659 0.017 1.00 98.56 96 LEU A N 1
ATOM 703 C CA . LEU A 1 96 ? 6.691 14.049 -0.005 1.00 98.56 96 LEU A CA 1
ATOM 704 C C . LEU A 1 96 ? 6.732 14.629 -1.421 1.00 98.56 96 LEU A C 1
ATOM 706 O O . LEU A 1 96 ? 5.773 15.266 -1.858 1.00 98.56 96 LEU A O 1
ATOM 710 N N . ASP A 1 97 ? 7.829 14.375 -2.137 1.00 96.94 97 ASP A N 1
ATOM 711 C CA . ASP A 1 97 ? 8.046 14.826 -3.510 1.00 96.94 97 ASP A CA 1
ATOM 712 C C . ASP A 1 97 ? 8.054 13.629 -4.470 1.00 96.94 97 ASP A C 1
ATOM 714 O O . ASP A 1 97 ? 9.059 12.932 -4.639 1.00 96.94 97 ASP A O 1
ATOM 718 N N . ALA A 1 98 ? 6.894 13.371 -5.074 1.00 96.00 98 ALA A N 1
ATOM 719 C CA . ALA A 1 98 ? 6.718 12.309 -6.059 1.00 96.00 98 ALA A CA 1
ATOM 720 C C . ALA A 1 98 ? 7.238 12.699 -7.456 1.00 96.00 98 ALA A C 1
ATOM 722 O O . ALA A 1 98 ? 7.454 11.819 -8.285 1.00 96.00 98 ALA A O 1
ATOM 723 N N . GLU A 1 99 ? 7.472 13.988 -7.735 1.00 96.12 99 GLU A N 1
ATOM 724 C CA . GLU A 1 99 ? 7.889 14.458 -9.067 1.00 96.12 99 GLU A CA 1
ATOM 725 C C . GLU A 1 99 ? 9.331 14.051 -9.399 1.00 96.12 99 GLU A C 1
ATOM 727 O O . GLU A 1 99 ? 9.688 13.887 -10.567 1.00 96.12 99 GLU A O 1
ATOM 732 N N . LYS A 1 100 ? 10.148 13.791 -8.371 1.00 95.62 100 LYS A N 1
ATOM 733 C CA . LYS A 1 100 ? 11.484 13.188 -8.512 1.00 95.62 100 LYS A CA 1
ATOM 734 C C . LYS A 1 100 ? 11.448 11.764 -9.083 1.00 95.62 100 LYS A C 1
ATOM 736 O O . LYS A 1 100 ? 12.473 11.262 -9.549 1.00 95.62 100 LYS A O 1
ATOM 741 N N . VAL A 1 101 ? 10.303 11.085 -9.019 1.00 96.81 101 VAL A N 1
ATOM 742 C CA . VAL A 1 101 ? 10.165 9.669 -9.368 1.00 96.81 101 VAL A CA 1
ATOM 743 C C . VAL A 1 101 ? 9.710 9.539 -10.816 1.00 96.81 101 VAL A C 1
ATOM 745 O O . VAL A 1 101 ? 8.557 9.786 -11.152 1.00 96.81 101 VAL A O 1
ATOM 748 N N . ILE A 1 102 ? 10.614 9.086 -11.686 1.00 97.19 102 ILE A N 1
ATOM 749 C CA . ILE A 1 102 ? 10.319 8.884 -13.108 1.00 97.19 102 ILE A CA 1
ATOM 750 C C . ILE A 1 102 ? 10.437 7.398 -13.437 1.00 97.19 102 ILE A C 1
ATOM 752 O O . ILE A 1 102 ? 11.528 6.862 -13.639 1.00 97.19 102 ILE A O 1
ATOM 756 N N . ASN A 1 103 ? 9.293 6.719 -13.501 1.00 95.94 103 ASN A N 1
ATOM 757 C CA . ASN A 1 103 ? 9.231 5.330 -13.942 1.00 95.94 103 ASN A CA 1
ATOM 758 C C . ASN A 1 103 ? 9.491 5.211 -15.453 1.00 95.94 103 ASN A C 1
ATOM 760 O O . ASN A 1 103 ? 8.955 5.970 -16.259 1.00 95.94 103 ASN A O 1
ATOM 764 N N . VAL A 1 104 ? 10.255 4.192 -15.855 1.00 97.06 104 VAL A N 1
ATOM 765 C CA . VAL A 1 104 ? 10.520 3.881 -17.271 1.00 97.06 104 VAL A CA 1
ATOM 766 C C . VAL A 1 104 ? 9.618 2.760 -17.793 1.00 97.06 104 VAL A C 1
ATOM 768 O O . VAL A 1 104 ? 8.910 2.082 -17.042 1.00 97.06 104 VAL A O 1
ATOM 771 N N . THR A 1 105 ? 9.609 2.565 -19.113 1.00 95.62 105 THR A N 1
ATOM 772 C CA . THR A 1 105 ? 8.897 1.458 -19.768 1.00 95.62 105 THR A CA 1
ATOM 773 C C . THR A 1 105 ? 9.778 0.862 -20.875 1.00 95.62 105 THR A C 1
ATOM 775 O O . THR A 1 105 ? 10.298 1.633 -21.679 1.00 95.62 105 THR A O 1
ATOM 778 N N . PRO A 1 106 ? 9.937 -0.477 -20.961 1.00 95.25 106 PRO A N 1
ATOM 779 C CA . PRO A 1 106 ? 9.365 -1.506 -20.085 1.00 95.25 106 PRO A CA 1
ATOM 780 C C . PRO A 1 106 ? 10.063 -1.575 -18.716 1.00 95.25 106 PRO A C 1
ATOM 782 O O . PRO A 1 106 ? 11.264 -1.355 -18.618 1.00 95.25 106 PRO A O 1
ATOM 785 N N . ARG A 1 107 ? 9.310 -1.914 -17.659 1.00 96.06 107 ARG A N 1
ATOM 786 C CA . ARG A 1 107 ? 9.838 -2.049 -16.280 1.00 96.06 107 ARG A CA 1
ATOM 787 C C . ARG A 1 107 ? 9.482 -3.350 -15.564 1.00 96.06 107 ARG A C 1
ATOM 789 O O . ARG A 1 107 ? 9.890 -3.544 -14.425 1.00 96.06 107 ARG A O 1
ATOM 796 N N . TYR A 1 108 ? 8.753 -4.242 -16.234 1.00 95.06 108 TYR A N 1
ATOM 797 C CA . TYR A 1 108 ? 8.404 -5.571 -15.738 1.00 95.06 108 TYR A CA 1
ATOM 798 C C . TYR A 1 108 ? 8.760 -6.633 -16.767 1.00 95.06 108 TYR A C 1
ATOM 800 O O . TYR A 1 108 ? 8.459 -6.478 -17.951 1.00 95.06 108 TYR A O 1
ATOM 808 N N . ALA A 1 109 ? 9.338 -7.734 -16.298 1.00 93.31 109 ALA A N 1
ATOM 809 C CA . ALA A 1 109 ? 9.645 -8.896 -17.120 1.00 93.31 109 ALA A CA 1
ATOM 810 C C . ALA A 1 109 ? 9.246 -10.189 -16.404 1.00 93.31 109 ALA A C 1
ATOM 812 O O . ALA A 1 109 ? 9.315 -10.290 -15.179 1.00 93.31 109 ALA A O 1
ATOM 813 N N . LYS A 1 110 ? 8.829 -11.191 -17.183 1.00 92.62 110 LYS A N 1
ATOM 814 C CA . LYS A 1 110 ? 8.543 -12.540 -16.682 1.00 92.62 110 LYS A CA 1
ATOM 815 C C . LYS A 1 110 ? 9.844 -13.326 -16.598 1.00 92.62 110 LYS A C 1
ATOM 817 O O . LYS A 1 110 ? 10.559 -13.416 -17.593 1.00 92.62 110 LYS A O 1
ATOM 822 N N . LEU A 1 111 ? 10.097 -13.951 -15.455 1.00 91.00 111 LEU A N 1
ATOM 823 C CA . LEU A 1 111 ? 11.146 -14.954 -15.307 1.00 91.00 111 LEU A CA 1
ATOM 824 C C . LEU A 1 111 ? 10.586 -16.332 -15.680 1.00 91.00 111 LEU A C 1
ATOM 826 O O . LEU A 1 111 ? 9.486 -16.694 -15.248 1.00 91.00 111 LEU A O 1
ATOM 830 N N . ARG A 1 112 ? 11.332 -17.098 -16.480 1.00 91.31 112 ARG A N 1
ATOM 831 C CA . ARG A 1 112 ? 10.915 -18.410 -16.998 1.00 91.31 112 ARG A CA 1
ATOM 832 C C . ARG A 1 112 ? 11.958 -19.481 -16.684 1.00 91.31 112 ARG A C 1
ATOM 834 O O . ARG A 1 112 ? 13.144 -19.178 -16.675 1.00 91.31 112 ARG A O 1
ATOM 841 N N . ALA A 1 113 ? 11.500 -20.706 -16.420 1.00 87.44 113 ALA A N 1
ATOM 842 C CA . ALA A 1 113 ? 12.340 -21.809 -15.935 1.00 87.44 113 ALA A CA 1
ATOM 843 C C . ALA A 1 113 ? 13.256 -22.453 -16.996 1.00 87.44 113 ALA A C 1
ATOM 845 O O . ALA A 1 113 ? 14.288 -23.018 -16.648 1.00 87.44 113 ALA A O 1
ATOM 846 N N . GLU A 1 114 ? 12.875 -22.415 -18.276 1.00 83.31 114 GLU A N 1
ATOM 847 C CA . GLU A 1 114 ? 13.632 -23.075 -19.347 1.00 83.31 114 GLU A CA 1
ATOM 848 C C . GLU A 1 114 ? 14.908 -22.308 -19.726 1.00 83.31 114 GLU A C 1
ATOM 850 O O . GLU A 1 114 ? 14.977 -21.080 -19.605 1.00 83.31 114 GLU A O 1
ATOM 855 N N . ALA A 1 115 ? 15.906 -23.038 -20.241 1.00 74.81 115 ALA A N 1
ATOM 856 C CA . ALA A 1 115 ? 17.165 -22.467 -20.710 1.00 74.81 115 ALA A CA 1
ATOM 857 C C . ALA A 1 115 ? 16.918 -21.295 -21.677 1.00 74.81 115 ALA A C 1
ATOM 859 O O . ALA A 1 115 ? 16.072 -21.360 -22.571 1.00 74.81 115 ALA A O 1
ATOM 860 N N . ASN A 1 116 ? 17.667 -20.209 -21.479 1.00 74.38 116 ASN A N 1
ATOM 861 C CA . ASN A 1 116 ? 17.625 -18.983 -22.283 1.00 74.38 116 ASN A CA 1
ATOM 862 C C . ASN A 1 116 ? 16.287 -18.217 -22.255 1.00 74.38 116 ASN A C 1
ATOM 864 O O . ASN A 1 116 ? 16.052 -17.376 -23.120 1.00 74.38 116 ASN A O 1
ATOM 868 N N . GLY A 1 117 ? 15.406 -18.471 -21.279 1.00 69.75 117 GLY A N 1
ATOM 869 C CA . GLY A 1 117 ? 14.179 -17.685 -21.117 1.00 69.75 117 GLY A CA 1
ATOM 870 C 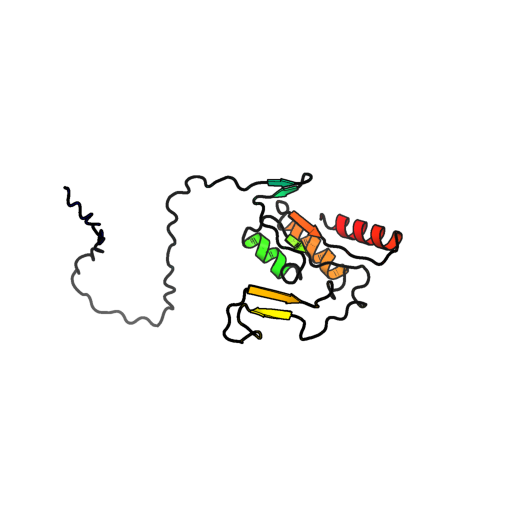C . GLY A 1 117 ? 13.165 -17.882 -22.248 1.00 69.75 117 GLY A C 1
ATOM 871 O O . GLY A 1 117 ? 12.425 -16.950 -22.568 1.00 69.75 117 GLY A O 1
ATOM 872 N N . SER A 1 118 ? 13.135 -19.085 -22.843 1.00 81.69 118 SER A N 1
ATOM 873 C CA . SER A 1 118 ? 12.161 -19.519 -23.860 1.00 81.69 118 SER A CA 1
ATOM 874 C C . SER A 1 118 ? 10.767 -18.941 -23.597 1.00 81.69 118 SER A C 1
ATOM 876 O O . SER A 1 118 ? 10.216 -19.097 -22.506 1.00 81.69 118 SER A O 1
ATOM 878 N N . ALA A 1 119 ? 10.162 -18.292 -24.600 1.00 81.50 119 ALA A N 1
ATOM 879 C CA . ALA A 1 119 ? 8.848 -17.654 -24.465 1.00 81.50 119 ALA A CA 1
ATOM 880 C C . ALA A 1 119 ? 7.718 -18.643 -24.113 1.00 81.50 119 ALA A C 1
ATOM 882 O O . ALA A 1 119 ? 6.675 -18.223 -23.598 1.00 81.50 119 ALA A O 1
ATOM 883 N N . LEU A 1 120 ? 7.940 -19.936 -24.368 1.00 84.00 120 LEU A N 1
ATOM 884 C CA . LEU A 1 120 ? 7.022 -21.033 -24.069 1.00 84.00 120 LEU A CA 1
ATOM 885 C C . LEU A 1 120 ? 7.223 -21.614 -22.661 1.00 84.00 120 LEU A C 1
ATOM 887 O O . LEU A 1 120 ? 6.317 -22.264 -22.146 1.00 84.00 120 LEU A O 1
ATOM 891 N N . GLY A 1 121 ? 8.358 -21.337 -22.013 1.00 86.12 121 GLY A N 1
ATOM 892 C CA . GLY A 1 121 ? 8.669 -21.868 -20.690 1.00 86.12 121 GLY A CA 1
ATOM 893 C C . GLY A 1 121 ? 7.732 -21.339 -19.603 1.00 86.12 121 GLY A C 1
ATOM 894 O O . GLY A 1 121 ? 7.269 -20.194 -19.654 1.00 86.12 121 GLY A O 1
ATOM 895 N N . GLN A 1 122 ? 7.470 -22.160 -18.586 1.00 91.25 122 GLN A N 1
ATOM 896 C CA . GLN A 1 122 ? 6.622 -21.799 -17.448 1.00 91.25 122 GLN A CA 1
ATOM 897 C C . GLN A 1 122 ? 7.116 -20.514 -16.761 1.00 91.25 122 GLN A C 1
ATOM 899 O O . GLN A 1 122 ? 8.310 -20.359 -16.499 1.00 91.25 122 GLN A O 1
ATOM 904 N N . VAL A 1 123 ? 6.190 -19.598 -16.454 1.00 93.44 123 VAL A N 1
ATOM 905 C CA . VAL A 1 123 ? 6.483 -18.395 -15.661 1.00 93.44 123 VAL A CA 1
ATOM 906 C C . VAL A 1 123 ? 6.662 -18.804 -14.204 1.00 93.44 123 VAL A C 1
ATOM 908 O O . VAL A 1 123 ? 5.743 -19.359 -13.608 1.00 93.44 123 VAL A O 1
ATOM 911 N N . ILE A 1 124 ? 7.829 -18.506 -13.643 1.00 93.62 124 ILE A N 1
ATOM 912 C CA . ILE A 1 124 ? 8.190 -18.845 -12.257 1.00 93.62 124 ILE A CA 1
ATOM 913 C C . ILE A 1 124 ? 8.428 -17.614 -11.382 1.00 93.62 124 ILE A C 1
ATOM 915 O O . ILE A 1 124 ? 8.675 -17.736 -10.188 1.00 93.62 124 ILE A O 1
ATOM 919 N N . GLY A 1 125 ? 8.361 -16.418 -11.961 1.00 93.31 125 GLY A N 1
ATOM 920 C CA . GLY A 1 125 ? 8.551 -15.184 -11.219 1.00 93.31 125 GLY A CA 1
ATOM 921 C C . GLY A 1 125 ? 8.495 -13.954 -12.106 1.00 93.31 125 GLY A C 1
ATOM 922 O O . GLY A 1 125 ? 8.217 -14.027 -13.307 1.00 93.31 125 GLY A O 1
ATOM 923 N N . TRP A 1 126 ? 8.790 -12.818 -11.488 1.00 93.31 126 TRP A N 1
ATOM 924 C CA . TRP A 1 126 ? 8.808 -11.514 -12.130 1.00 93.31 126 TRP A CA 1
ATOM 925 C C . TRP A 1 126 ? 10.054 -10.751 -11.698 1.00 93.31 126 TRP A C 1
ATOM 927 O O . TRP A 1 126 ? 10.482 -10.846 -10.550 1.00 93.31 126 TRP A O 1
ATOM 937 N N . GLN A 1 127 ? 10.618 -9.982 -12.620 1.00 93.56 127 GLN A N 1
ATOM 938 C CA . GLN A 1 127 ? 11.640 -8.982 -12.336 1.00 93.56 127 GLN A CA 1
ATOM 939 C C . GLN A 1 127 ? 11.049 -7.596 -12.555 1.00 93.56 127 GLN A C 1
ATOM 941 O O . GLN A 1 127 ? 10.172 -7.419 -13.410 1.00 93.56 127 GLN A O 1
ATOM 946 N N . ASN A 1 128 ? 11.525 -6.624 -11.781 1.00 95.88 128 ASN A N 1
ATOM 947 C CA . ASN A 1 128 ? 11.084 -5.248 -11.908 1.00 95.88 128 ASN A CA 1
ATOM 948 C C . ASN A 1 128 ? 12.228 -4.255 -11.704 1.00 95.88 128 ASN A C 1
ATOM 950 O O . ASN A 1 128 ? 13.161 -4.523 -10.952 1.00 95.88 128 ASN A O 1
ATOM 954 N N . ILE A 1 129 ? 12.091 -3.115 -12.371 1.00 97.38 129 ILE A N 1
ATOM 955 C CA . ILE A 1 129 ? 12.856 -1.886 -12.131 1.00 97.38 129 ILE A CA 1
ATOM 956 C C . ILE A 1 129 ? 11.887 -0.718 -11.871 1.00 97.38 129 ILE A C 1
ATOM 958 O O . ILE A 1 129 ? 12.148 0.416 -12.264 1.00 97.38 129 ILE A O 1
ATOM 962 N N . GLU A 1 130 ? 10.713 -1.010 -11.299 1.00 97.12 130 GLU A N 1
ATOM 963 C CA . GLU A 1 130 ? 9.750 0.026 -10.921 1.00 97.12 130 GLU A CA 1
ATOM 964 C C . GLU A 1 130 ? 10.232 0.731 -9.652 1.00 97.12 130 GLU A C 1
ATOM 966 O O . GLU A 1 130 ? 10.741 0.096 -8.728 1.00 97.12 130 GLU A O 1
ATOM 971 N N . LEU A 1 131 ? 10.056 2.047 -9.610 1.00 97.38 131 LEU A N 1
ATOM 972 C CA . LEU A 1 131 ? 10.399 2.869 -8.458 1.00 97.38 131 LEU A CA 1
ATOM 973 C C . LEU A 1 131 ? 9.239 2.895 -7.447 1.00 97.38 131 LEU A C 1
ATOM 975 O O . LEU A 1 131 ? 8.331 2.059 -7.480 1.00 97.38 131 LEU A O 1
ATOM 979 N N . ILE A 1 132 ? 9.270 3.840 -6.509 1.00 97.75 132 ILE A N 1
ATOM 980 C CA . ILE A 1 132 ? 8.146 4.128 -5.609 1.00 97.75 132 ILE A CA 1
ATOM 981 C C . ILE A 1 132 ? 6.968 4.768 -6.381 1.00 97.75 132 ILE A C 1
ATOM 983 O O . ILE A 1 132 ? 6.981 4.828 -7.612 1.00 97.75 132 ILE A O 1
ATOM 987 N N . SER A 1 133 ? 5.907 5.184 -5.687 1.00 97.19 133 SER A N 1
ATOM 988 C CA . SER A 1 133 ? 4.779 5.885 -6.310 1.00 97.19 133 SER A CA 1
ATOM 989 C C . SER A 1 133 ? 5.236 7.195 -6.962 1.00 97.19 133 SER A C 1
ATOM 991 O O . SER A 1 133 ? 5.887 8.008 -6.318 1.00 97.19 133 SER A O 1
ATOM 993 N N . ASP A 1 134 ? 4.832 7.415 -8.211 1.00 96.19 134 ASP A N 1
ATOM 994 C CA . ASP A 1 134 ? 4.938 8.693 -8.934 1.00 96.19 134 ASP A CA 1
ATOM 995 C C . ASP A 1 134 ? 3.663 9.550 -8.790 1.00 96.19 134 ASP A C 1
ATOM 997 O O . ASP A 1 134 ? 3.526 10.621 -9.382 1.00 96.19 134 ASP A O 1
ATOM 1001 N N . ARG A 1 135 ? 2.696 9.087 -7.987 1.00 97.38 135 ARG A N 1
ATOM 1002 C CA . ARG A 1 135 ? 1.469 9.831 -7.685 1.00 97.38 135 ARG A CA 1
ATOM 1003 C C . ARG A 1 135 ? 1.719 10.861 -6.582 1.00 97.38 135 ARG A C 1
ATOM 1005 O O . ARG A 1 135 ? 2.342 10.502 -5.582 1.00 97.38 135 ARG A O 1
ATOM 1012 N N . PRO A 1 136 ? 1.140 12.074 -6.681 1.00 98.06 136 PRO A N 1
ATOM 1013 C CA . PRO A 1 136 ? 1.245 13.079 -5.628 1.00 98.06 136 PRO A CA 1
ATOM 1014 C C . PRO A 1 136 ? 0.771 12.547 -4.273 1.00 98.06 136 PRO A C 1
ATOM 1016 O O . PRO A 1 136 ? -0.308 11.945 -4.192 1.00 98.06 136 PRO A O 1
ATOM 1019 N N . LEU A 1 137 ? 1.527 12.840 -3.210 1.00 98.50 137 LEU A N 1
ATOM 1020 C CA . LEU A 1 137 ? 1.224 12.400 -1.844 1.00 98.50 137 LEU A CA 1
ATOM 1021 C C . LEU A 1 137 ? -0.209 12.748 -1.429 1.00 98.50 137 LEU A C 1
ATOM 1023 O O . LEU A 1 137 ? -0.935 11.891 -0.943 1.00 98.50 137 LEU A O 1
ATOM 1027 N N . GLU A 1 138 ? -0.662 13.967 -1.724 1.00 98.50 138 GLU A N 1
ATOM 1028 C CA . GLU A 1 138 ? -2.023 14.436 -1.426 1.00 98.50 138 GLU A CA 1
ATOM 1029 C C . GLU A 1 138 ? -3.130 13.552 -2.005 1.00 98.50 138 GLU A C 1
ATOM 1031 O O . GLU A 1 138 ? -4.213 13.433 -1.433 1.00 98.50 138 GLU A O 1
ATOM 1036 N N . THR A 1 139 ? -2.879 12.917 -3.149 1.00 98.44 139 THR A N 1
ATOM 1037 C CA . THR A 1 139 ? -3.843 11.974 -3.721 1.00 98.44 139 THR A CA 1
ATOM 1038 C C . THR A 1 139 ? -3.872 10.689 -2.902 1.00 98.44 139 THR A C 1
ATOM 1040 O O . THR A 1 139 ? -4.948 10.198 -2.574 1.00 98.44 139 THR A O 1
ATOM 1043 N N . MET A 1 140 ? -2.699 10.173 -2.531 1.00 98.31 140 MET A N 1
ATOM 1044 C CA . MET A 1 140 ? -2.576 8.955 -1.729 1.00 98.31 140 MET A CA 1
ATOM 1045 C C . MET A 1 140 ? -3.163 9.141 -0.324 1.00 98.31 140 MET A C 1
ATOM 1047 O O . MET A 1 140 ? -3.928 8.292 0.116 1.00 98.31 140 MET A O 1
ATOM 1051 N N . LEU A 1 141 ? -2.907 10.274 0.341 1.00 98.75 141 LEU A N 1
ATOM 1052 C CA . LEU A 1 141 ? -3.449 10.567 1.676 1.00 98.75 141 LEU A CA 1
ATOM 1053 C C . LEU A 1 141 ? -4.986 10.600 1.688 1.00 98.75 141 LEU A C 1
ATOM 1055 O O . LEU A 1 141 ? -5.617 10.033 2.582 1.00 98.75 141 LEU A O 1
ATOM 1059 N N . LYS A 1 142 ? -5.608 11.210 0.668 1.00 98.69 142 LYS A N 1
ATOM 1060 C CA . LYS A 1 142 ? -7.075 11.205 0.511 1.00 98.69 142 LYS A CA 1
ATOM 1061 C C . LYS A 1 142 ? -7.620 9.790 0.344 1.00 98.69 142 LYS A C 1
ATOM 1063 O O . LYS A 1 142 ? -8.631 9.446 0.948 1.00 98.69 142 LYS A O 1
ATOM 1068 N N . GLU A 1 143 ? -6.940 8.972 -0.452 1.00 98.56 143 GLU A N 1
ATOM 1069 C CA . GLU A 1 143 ? -7.315 7.579 -0.686 1.00 98.56 143 GLU A CA 1
ATOM 1070 C C . GLU A 1 143 ? -7.130 6.699 0.561 1.00 98.56 143 GLU A C 1
ATOM 1072 O O . GLU A 1 143 ? -7.968 5.836 0.819 1.00 98.56 143 GLU A O 1
ATOM 1077 N N . PHE A 1 144 ? -6.080 6.928 1.358 1.00 98.69 144 PHE A N 1
ATOM 1078 C CA . PHE A 1 144 ? -5.864 6.234 2.633 1.00 98.69 144 PHE A CA 1
ATOM 1079 C C . PHE A 1 144 ? -6.978 6.538 3.623 1.00 98.69 144 PHE A C 1
ATOM 1081 O O . PHE A 1 144 ? -7.597 5.614 4.150 1.00 98.69 144 PHE A O 1
ATOM 1088 N N . LYS A 1 145 ? -7.294 7.826 3.798 1.00 98.69 145 LYS A N 1
ATOM 1089 C CA . LYS A 1 145 ? -8.384 8.264 4.668 1.00 98.69 145 LYS A CA 1
ATOM 1090 C C . LYS A 1 145 ? -9.714 7.641 4.251 1.00 98.69 145 LYS A C 1
ATOM 1092 O O . LYS A 1 145 ? -10.402 7.053 5.079 1.00 98.69 145 LYS A O 1
ATOM 1097 N N . GLN A 1 146 ? -10.030 7.689 2.957 1.00 98.56 146 GLN A N 1
ATOM 1098 C CA . GLN A 1 146 ? -11.244 7.077 2.421 1.00 98.56 146 GLN A CA 1
ATOM 1099 C C . GLN A 1 146 ? -11.302 5.565 2.707 1.00 98.56 146 GLN A C 1
ATOM 1101 O O . GLN A 1 146 ? -12.335 5.056 3.135 1.00 98.56 146 GLN A O 1
ATOM 1106 N N . LEU A 1 147 ? -10.200 4.831 2.510 1.00 98.19 147 LEU A N 1
ATOM 1107 C CA . LEU A 1 147 ? -10.157 3.396 2.817 1.00 98.19 147 LEU A CA 1
ATOM 1108 C C . LEU A 1 147 ? -10.356 3.110 4.303 1.00 98.19 147 LEU A C 1
ATOM 1110 O O . LEU A 1 147 ? -11.057 2.160 4.636 1.00 98.19 147 LEU A O 1
ATOM 1114 N N . LYS A 1 148 ? -9.760 3.905 5.194 1.00 97.94 148 LYS A N 1
ATOM 1115 C CA . LYS A 1 148 ? -9.926 3.735 6.643 1.00 97.94 148 LYS A CA 1
ATOM 1116 C C . LYS A 1 148 ? -11.346 4.049 7.113 1.00 97.94 148 LYS A C 1
ATOM 1118 O O . LYS A 1 148 ? -11.818 3.391 8.035 1.00 97.94 148 LYS A O 1
ATOM 1123 N N . GLU A 1 149 ? -12.027 4.997 6.471 1.00 98.12 149 GLU A N 1
ATOM 1124 C CA . GLU A 1 149 ? -13.441 5.305 6.721 1.00 98.12 149 GLU A CA 1
ATOM 1125 C C . GLU A 1 149 ? -14.371 4.179 6.235 1.00 98.12 149 GLU A C 1
ATOM 1127 O O . GLU A 1 149 ? -15.310 3.809 6.939 1.00 98.12 149 GLU A O 1
ATOM 1132 N N . GLU A 1 150 ? -14.106 3.603 5.058 1.00 97.94 150 GLU A N 1
ATOM 1133 C CA . GLU A 1 150 ? -14.923 2.523 4.482 1.00 97.94 150 GLU A CA 1
ATOM 1134 C C . GLU A 1 150 ? -14.646 1.142 5.104 1.00 97.94 150 GLU A C 1
ATOM 1136 O O . GLU A 1 150 ? -15.553 0.312 5.183 1.00 97.94 150 GLU A O 1
ATOM 1141 N N . TYR A 1 151 ? -13.411 0.893 5.552 1.00 97.44 151 TYR A N 1
ATOM 1142 C CA . TYR A 1 151 ? -12.947 -0.387 6.097 1.00 97.44 151 TYR A CA 1
ATOM 1143 C C . TYR A 1 151 ? -12.241 -0.199 7.451 1.00 97.44 151 TYR A C 1
ATOM 1145 O O . TYR A 1 151 ? -11.038 -0.460 7.577 1.00 97.44 151 TYR A O 1
ATOM 1153 N N . PRO A 1 152 ? -12.962 0.241 8.498 1.00 95.69 152 PRO A N 1
ATOM 1154 C CA . PRO A 1 152 ? -12.362 0.523 9.802 1.00 95.69 152 PRO A CA 1
ATOM 1155 C C . PRO A 1 152 ? -11.761 -0.723 10.477 1.00 95.69 152 PRO A C 1
ATOM 1157 O O . PRO A 1 152 ? -10.820 -0.602 11.261 1.00 95.69 152 PRO A O 1
ATOM 1160 N N . ASP A 1 153 ? -12.271 -1.916 10.156 1.00 92.69 153 ASP A N 1
ATOM 1161 C CA . ASP A 1 153 ? -11.815 -3.217 10.659 1.00 92.69 153 ASP A CA 1
ATOM 1162 C C . ASP A 1 153 ? -10.633 -3.804 9.868 1.00 92.69 153 ASP A C 1
ATOM 1164 O O . ASP A 1 153 ? -10.085 -4.840 10.253 1.00 92.69 153 ASP A O 1
ATOM 1168 N N . ARG A 1 154 ? -10.241 -3.178 8.752 1.00 94.88 154 ARG A N 1
ATOM 1169 C CA . ARG A 1 154 ? -9.119 -3.628 7.923 1.00 94.88 154 ARG A CA 1
ATOM 1170 C C . ARG A 1 154 ? -7.845 -2.859 8.241 1.00 94.88 154 ARG A C 1
ATOM 1172 O O . ARG A 1 154 ? -7.845 -1.665 8.567 1.00 94.88 154 ARG A O 1
ATOM 1179 N N . ILE A 1 155 ? -6.734 -3.574 8.103 1.00 98.06 155 ILE A N 1
ATOM 1180 C CA . ILE A 1 155 ? -5.395 -3.031 8.293 1.00 98.06 155 ILE A CA 1
ATOM 1181 C C . ILE A 1 155 ? -4.876 -2.522 6.946 1.00 98.06 155 ILE A C 1
ATOM 1183 O O . ILE A 1 155 ? -4.637 -3.292 6.013 1.00 98.06 155 ILE A O 1
ATOM 1187 N N . LEU A 1 156 ? -4.710 -1.206 6.859 1.00 98.38 156 LEU A N 1
ATOM 1188 C CA . LEU A 1 156 ? -3.967 -0.529 5.805 1.00 98.38 156 LEU A CA 1
ATOM 1189 C C . LEU A 1 156 ? -2.621 -0.121 6.401 1.00 98.38 156 LEU A C 1
ATOM 1191 O O . LEU A 1 156 ? -2.589 0.407 7.504 1.00 98.38 156 LEU A O 1
ATOM 1195 N N . ILE A 1 157 ? -1.529 -0.379 5.689 1.00 98.44 157 ILE A N 1
ATOM 1196 C CA . ILE A 1 157 ? -0.179 0.024 6.086 1.00 98.44 157 ILE A CA 1
ATOM 1197 C C . ILE A 1 157 ? 0.362 0.934 4.991 1.00 98.44 157 ILE A C 1
ATOM 1199 O O . ILE A 1 157 ? 0.423 0.540 3.824 1.00 98.44 157 ILE A O 1
ATOM 1203 N N . ALA A 1 158 ? 0.787 2.139 5.347 1.00 98.38 158 ALA A N 1
ATOM 1204 C CA . ALA A 1 158 ? 1.470 3.024 4.416 1.00 98.38 158 ALA A CA 1
ATOM 1205 C C . ALA A 1 158 ? 2.959 2.675 4.374 1.00 98.38 158 ALA A C 1
ATOM 1207 O O . ALA A 1 158 ? 3.674 2.791 5.367 1.00 98.38 158 ALA A O 1
ATOM 1208 N N . SER A 1 159 ? 3.445 2.255 3.207 1.00 98.69 159 SER A N 1
ATOM 1209 C CA . SER A 1 159 ? 4.883 2.231 2.957 1.00 98.69 159 SER A CA 1
ATOM 1210 C C . SER A 1 159 ? 5.341 3.657 2.650 1.00 98.69 159 SER A C 1
ATOM 1212 O O . SER A 1 159 ? 4.765 4.316 1.786 1.00 98.69 159 SER A O 1
ATOM 1214 N N . ILE A 1 160 ? 6.371 4.133 3.344 1.00 98.56 160 ILE A N 1
ATOM 1215 C CA . ILE A 1 160 ? 6.916 5.485 3.184 1.00 98.56 160 ILE A CA 1
ATOM 1216 C C . ILE A 1 160 ? 8.424 5.428 2.933 1.00 98.56 160 ILE A C 1
ATOM 1218 O O . ILE A 1 160 ? 9.100 4.512 3.406 1.00 98.56 160 ILE A O 1
ATOM 1222 N N . MET A 1 161 ? 8.943 6.376 2.158 1.00 98.56 161 MET A N 1
ATOM 1223 C CA . MET A 1 161 ? 10.370 6.508 1.874 1.00 98.56 161 MET A CA 1
ATOM 1224 C C . MET A 1 161 ? 10.728 7.975 1.691 1.00 98.56 161 MET A C 1
ATOM 1226 O O . MET A 1 161 ? 10.084 8.671 0.914 1.00 98.56 161 MET A O 1
ATOM 1230 N N . GLU A 1 162 ? 11.800 8.401 2.350 1.00 98.19 162 GLU A N 1
ATOM 1231 C CA . GLU A 1 162 ? 12.373 9.730 2.185 1.00 98.19 162 GLU A CA 1
ATOM 1232 C C . GLU A 1 162 ? 13.898 9.706 2.112 1.00 98.19 162 GLU A C 1
ATOM 1234 O O . GLU A 1 162 ? 14.555 8.729 2.490 1.00 98.19 162 GLU A O 1
ATOM 1239 N N . GLU A 1 163 ? 14.459 10.813 1.625 1.00 97.25 163 GLU A N 1
ATOM 1240 C CA . GLU A 1 163 ? 15.896 11.078 1.695 1.00 97.25 163 GLU A CA 1
ATOM 1241 C C . GLU A 1 163 ? 16.382 11.085 3.160 1.00 97.25 163 GLU A C 1
ATOM 1243 O O . GLU A 1 163 ? 15.595 11.094 4.109 1.00 97.25 163 GLU A O 1
ATOM 1248 N N . TYR A 1 164 ? 17.700 11.073 3.384 1.00 98.12 164 TYR A N 1
ATOM 1249 C CA . TYR A 1 164 ? 18.268 11.108 4.737 1.00 98.12 164 TYR A CA 1
ATOM 1250 C C . TYR A 1 164 ? 18.124 12.502 5.378 1.00 98.12 164 TYR A C 1
ATOM 1252 O O . TYR A 1 164 ? 19.085 13.256 5.527 1.00 98.12 164 TYR A O 1
ATOM 1260 N N . ASN A 1 165 ? 16.890 12.852 5.736 1.00 98.44 165 ASN A N 1
ATOM 1261 C CA . ASN A 1 165 ? 16.491 14.123 6.314 1.00 98.44 165 ASN A CA 1
ATOM 1262 C C . ASN A 1 165 ? 15.436 13.886 7.399 1.00 98.44 165 ASN A C 1
ATOM 1264 O O . ASN A 1 165 ? 14.309 13.490 7.115 1.00 98.44 165 ASN A O 1
ATOM 1268 N N . LYS A 1 166 ? 15.801 14.159 8.653 1.00 98.56 166 LYS A N 1
ATOM 1269 C CA . LYS A 1 166 ? 14.932 13.911 9.807 1.00 98.56 166 LYS A CA 1
ATOM 1270 C C . LYS A 1 166 ? 13.576 14.627 9.706 1.00 98.56 166 LYS A C 1
ATOM 1272 O O . LYS A 1 166 ? 12.557 13.994 9.946 1.00 98.56 166 LYS A O 1
ATOM 1277 N N . ALA A 1 167 ? 13.568 15.908 9.337 1.00 98.69 167 ALA A N 1
ATOM 1278 C CA . ALA A 1 167 ? 12.342 16.704 9.292 1.00 98.69 167 ALA A CA 1
ATOM 1279 C C . ALA A 1 167 ? 11.373 16.201 8.210 1.00 98.69 167 ALA A C 1
ATOM 1281 O O . ALA A 1 167 ? 10.172 16.150 8.446 1.00 98.69 167 ALA A O 1
ATOM 1282 N N . ALA A 1 168 ? 11.897 15.774 7.056 1.00 98.50 168 ALA A N 1
ATOM 1283 C CA . ALA A 1 168 ? 11.090 15.181 5.991 1.00 98.50 168 ALA A CA 1
ATOM 1284 C C . ALA A 1 168 ? 10.445 13.854 6.428 1.00 98.50 168 ALA A C 1
ATOM 1286 O O . ALA A 1 168 ? 9.267 13.618 6.167 1.00 98.50 168 ALA A O 1
ATOM 1287 N N . TRP A 1 169 ? 11.195 13.002 7.136 1.00 98.81 169 TRP A N 1
ATOM 1288 C CA . TRP A 1 169 ? 10.649 11.767 7.705 1.00 98.81 169 TRP A CA 1
ATOM 1289 C C . TRP A 1 169 ? 9.548 12.041 8.733 1.00 98.81 169 TRP A C 1
ATOM 1291 O O . TRP A 1 169 ? 8.496 11.413 8.656 1.00 98.81 169 TRP A O 1
ATOM 1301 N N . GLU A 1 170 ? 9.773 12.972 9.664 1.00 98.75 170 GLU A N 1
ATOM 1302 C CA . GLU A 1 170 ? 8.775 13.364 10.672 1.00 98.75 170 GLU A CA 1
ATOM 1303 C C . GLU A 1 170 ? 7.503 13.916 10.006 1.00 98.75 170 GLU A C 1
ATOM 1305 O O . GLU A 1 170 ? 6.410 13.441 10.300 1.00 98.75 170 GLU A O 1
ATOM 1310 N N . GLU A 1 171 ? 7.636 14.817 9.026 1.00 98.69 171 GLU A N 1
ATOM 1311 C CA . GLU A 1 171 ? 6.488 15.360 8.289 1.00 98.69 171 GLU A CA 1
ATOM 1312 C C . GLU A 1 171 ? 5.685 14.265 7.571 1.00 98.69 171 GLU A C 1
ATOM 1314 O O . GLU A 1 171 ? 4.453 14.245 7.635 1.00 98.69 171 GLU A O 1
ATOM 1319 N N . LEU A 1 172 ? 6.365 13.354 6.866 1.00 98.75 172 LEU A N 1
ATOM 1320 C CA . LEU A 1 172 ? 5.692 12.296 6.119 1.00 98.75 172 LEU A CA 1
ATOM 1321 C C . LEU A 1 172 ? 4.950 11.332 7.052 1.00 98.75 172 LEU A C 1
ATOM 1323 O O . LEU A 1 172 ? 3.821 10.950 6.745 1.00 98.75 172 LEU A O 1
ATOM 1327 N N . ILE A 1 173 ? 5.562 10.966 8.183 1.00 98.69 173 ILE A N 1
ATOM 1328 C CA . ILE A 1 173 ? 4.933 10.127 9.211 1.00 98.69 173 ILE A CA 1
ATOM 1329 C C . ILE A 1 173 ? 3.678 10.817 9.752 1.00 98.69 173 ILE A C 1
ATOM 1331 O O . ILE A 1 173 ? 2.601 10.223 9.690 1.00 98.69 173 ILE A O 1
ATOM 1335 N N . ASP A 1 174 ? 3.789 12.075 10.186 1.00 98.75 174 ASP A N 1
ATOM 1336 C CA . ASP A 1 174 ? 2.675 12.828 10.771 1.0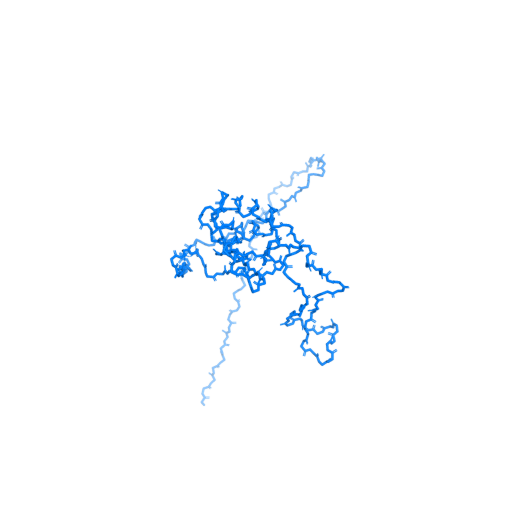0 98.75 174 ASP A CA 1
ATOM 1337 C C . ASP A 1 174 ? 1.495 12.944 9.793 1.00 98.75 174 ASP A C 1
ATOM 1339 O O . ASP A 1 174 ? 0.334 12.735 10.153 1.00 98.75 174 ASP A O 1
ATOM 1343 N N . ARG A 1 175 ? 1.774 13.259 8.523 1.00 98.75 175 ARG A N 1
ATOM 1344 C CA . ARG A 1 175 ? 0.736 13.411 7.489 1.00 98.75 175 ARG A CA 1
ATOM 1345 C C . ARG A 1 175 ? 0.040 12.096 7.161 1.00 98.75 175 ARG A C 1
ATOM 1347 O O . ARG A 1 175 ? -1.159 12.098 6.887 1.00 98.75 175 ARG A O 1
ATOM 1354 N N . VAL A 1 176 ? 0.775 10.988 7.166 1.00 98.69 176 VAL A N 1
ATOM 1355 C CA . VAL A 1 176 ? 0.215 9.652 6.941 1.00 98.69 176 VAL A CA 1
ATOM 1356 C C . VAL A 1 176 ? -0.630 9.210 8.136 1.00 98.69 176 VAL A C 1
ATOM 1358 O O . VAL A 1 176 ? -1.761 8.771 7.926 1.00 98.69 176 VAL A O 1
ATOM 1361 N N . GLU A 1 177 ? -0.151 9.395 9.367 1.00 98.38 177 GLU A N 1
ATOM 1362 C CA . GLU A 1 177 ? -0.878 9.035 10.596 1.00 98.38 177 GLU A CA 1
ATOM 1363 C C . GLU A 1 177 ? -2.228 9.772 10.694 1.00 98.38 177 GLU A C 1
ATOM 1365 O O . GLU A 1 177 ? -3.256 9.180 11.030 1.00 98.38 177 GLU A O 1
ATOM 1370 N N . GLN A 1 178 ? -2.286 11.042 10.274 1.00 98.56 178 GLN A N 1
ATOM 1371 C CA . GLN A 1 178 ? -3.527 11.834 10.214 1.00 98.56 178 GLN A CA 1
ATOM 1372 C C . GLN A 1 178 ? -4.624 11.235 9.312 1.00 98.56 178 GLN A C 1
ATOM 1374 O O . GLN A 1 178 ? -5.789 11.634 9.405 1.00 98.56 178 GLN A O 1
ATOM 1379 N N . THR A 1 179 ? -4.287 10.282 8.437 1.00 98.38 179 THR A N 1
ATOM 1380 C CA . THR A 1 179 ? -5.267 9.559 7.608 1.00 98.38 179 THR A CA 1
ATOM 1381 C C . THR A 1 179 ? -5.925 8.379 8.331 1.00 98.38 179 THR A C 1
ATOM 1383 O O . THR A 1 179 ? -6.883 7.810 7.808 1.00 98.38 179 THR A O 1
ATOM 1386 N N . GLY A 1 180 ? -5.457 8.031 9.535 1.00 96.31 180 GLY A N 1
ATOM 1387 C CA . GLY A 1 180 ? -5.920 6.879 10.313 1.00 96.31 180 GLY A CA 1
ATOM 1388 C C . GLY A 1 180 ? -5.213 5.563 9.969 1.00 96.31 180 GLY A C 1
ATOM 1389 O O . GLY A 1 180 ? -5.742 4.493 10.290 1.00 96.31 180 GLY A O 1
ATOM 1390 N N . VAL A 1 181 ? -4.075 5.648 9.273 1.00 95.50 181 VAL A N 1
ATOM 1391 C CA . VAL A 1 181 ? -3.143 4.540 9.006 1.00 95.50 181 VAL A CA 1
ATOM 1392 C C . VAL A 1 181 ? -2.168 4.385 10.160 1.00 95.50 181 VAL A C 1
ATOM 1394 O O . VAL A 1 181 ? -1.687 5.429 10.645 1.00 95.50 181 VAL A O 1
#

Organism: Striga asiatica (NCBI:txid4170)

Foldseek 3Di:
DDDDDDDDDDDDDDDDDDDDDDDDDDDDDDDDPPPPDDDDDDDPPPPPDQQWDADPNQTFSHPAEADQDPCQQFLVSLVVCVVVRGRAYEHFEDFQQLCVADFDPPFKDFQFDDPPRPPPGDGPDMGGPHDTHSDHPVRVLVSLLVCCVVCVSHYYHYHYDDDPDPVRVVVSVVSNVVSVD